Protein AF-A0A7J7JIF9-F1 (afdb_monomer)

Secondary structure (DSSP, 8-state):
-TTS-HHHHHHHHHHHHT-SS-HHHHHHHHHHHHHHHGGGPPPPTTHHHHHHHHHHTT--B-----S-HHHHHHHTTTTHHHHTS-B--

Foldseek 3Di:
DPPDDLQVVLVCVCVVVVPPDDSVRVVVVVVVVLLVCLLVADDDPCPLVVLVVCLVVVNAAADDDPDDPVSVCSNCVVVVVSVPRPHPD

Mean predicted aligned error: 3.98 Å

Structure (mmCIF, N/CA/C/O backbone):
data_AF-A0A7J7JIF9-F1
#
_entry.id   AF-A0A7J7JIF9-F1
#
loop_
_atom_site.group_PDB
_atom_site.id
_atom_site.type_symbol
_atom_site.label_atom_id
_atom_site.label_alt_id
_atom_site.label_comp_id
_atom_site.label_asym_id
_atom_site.label_entity_id
_atom_site.label_seq_id
_atom_site.pdbx_PDB_ins_code
_atom_site.Cartn_x
_atom_site.Cartn_y
_atom_site.Cartn_z
_atom_site.occupancy
_atom_site.B_iso_or_equiv
_atom_site.auth_seq_id
_atom_site.auth_comp_id
_atom_site.auth_asym_id
_atom_site.auth_atom_id
_atom_site.pdbx_PDB_model_num
ATOM 1 N N . MET A 1 1 ? 1.829 -5.981 -10.348 1.00 65.12 1 MET A N 1
ATOM 2 C CA . MET A 1 1 ? 0.894 -7.115 -10.179 1.00 65.12 1 MET A CA 1
ATOM 3 C C . MET A 1 1 ? 0.795 -7.438 -8.690 1.00 65.12 1 MET A C 1
ATOM 5 O O . MET A 1 1 ? 1.754 -7.184 -7.971 1.00 65.12 1 MET A O 1
ATOM 9 N N . MET A 1 2 ? -0.352 -7.895 -8.177 1.00 76.81 2 MET A N 1
ATOM 10 C CA . MET A 1 2 ? -0.457 -8.217 -6.742 1.00 76.81 2 MET A CA 1
ATOM 11 C C . MET A 1 2 ? 0.354 -9.477 -6.407 1.00 76.81 2 MET A C 1
ATOM 13 O O . MET A 1 2 ? 0.434 -10.388 -7.226 1.00 76.81 2 MET A O 1
ATOM 17 N N . GLY A 1 3 ? 0.952 -9.521 -5.212 1.00 84.25 3 GLY A N 1
ATOM 18 C CA . GLY A 1 3 ? 1.642 -10.710 -4.691 1.00 84.25 3 GLY A CA 1
ATOM 19 C C . GLY A 1 3 ? 3.054 -10.974 -5.230 1.00 84.25 3 GLY A C 1
ATOM 20 O O . GLY A 1 3 ? 3.615 -12.020 -4.930 1.00 84.25 3 GLY A O 1
ATOM 21 N N . THR A 1 4 ? 3.647 -10.059 -6.001 1.00 88.25 4 THR A N 1
ATOM 22 C CA . THR A 1 4 ? 5.020 -10.187 -6.530 1.00 88.25 4 THR A CA 1
ATOM 23 C C . THR A 1 4 ? 5.824 -8.913 -6.272 1.00 88.25 4 THR A C 1
ATOM 25 O O . THR A 1 4 ? 5.248 -7.849 -6.028 1.00 88.25 4 THR A O 1
ATOM 28 N N . ALA A 1 5 ? 7.156 -9.009 -6.309 1.00 91.19 5 ALA A N 1
ATOM 29 C CA . ALA A 1 5 ? 8.030 -7.848 -6.169 1.00 91.19 5 ALA A CA 1
ATOM 30 C C . ALA A 1 5 ? 7.840 -6.860 -7.338 1.00 91.19 5 ALA A C 1
ATOM 32 O O . ALA A 1 5 ? 7.503 -7.259 -8.453 1.00 91.19 5 ALA A O 1
ATOM 33 N N . GLU A 1 6 ? 8.071 -5.563 -7.095 1.00 92.19 6 GLU A N 1
ATOM 34 C CA . GLU A 1 6 ? 7.840 -4.492 -8.084 1.00 92.19 6 GLU A CA 1
ATOM 35 C C . GLU A 1 6 ? 8.645 -4.711 -9.374 1.00 92.19 6 GLU A C 1
ATOM 37 O O . GLU A 1 6 ? 8.100 -4.576 -10.467 1.00 92.19 6 GLU A O 1
ATOM 42 N N . VAL A 1 7 ? 9.907 -5.128 -9.247 1.00 95.06 7 VAL A N 1
ATOM 43 C CA . VAL A 1 7 ? 10.795 -5.421 -10.383 1.00 95.06 7 VAL A CA 1
ATOM 44 C C . VAL A 1 7 ? 10.268 -6.592 -11.213 1.00 95.06 7 VAL A C 1
ATOM 46 O O . VAL A 1 7 ? 10.137 -6.462 -12.427 1.00 95.06 7 VAL A O 1
ATOM 49 N N . ASP A 1 8 ? 9.912 -7.709 -10.575 1.00 95.94 8 ASP A N 1
ATOM 50 C CA . ASP A 1 8 ? 9.434 -8.907 -11.279 1.00 95.94 8 ASP A CA 1
ATOM 51 C C . ASP A 1 8 ? 8.093 -8.646 -11.968 1.00 95.94 8 ASP A C 1
ATOM 53 O O . ASP A 1 8 ? 7.909 -8.983 -13.136 1.00 95.94 8 ASP A O 1
ATOM 57 N N . SER A 1 9 ? 7.185 -7.955 -11.272 1.00 94.62 9 SER A N 1
ATOM 58 C CA . SER A 1 9 ? 5.930 -7.449 -11.833 1.00 94.62 9 SER A CA 1
ATOM 59 C C . SER A 1 9 ? 6.145 -6.579 -13.069 1.00 94.62 9 SER A C 1
ATOM 61 O O . SER A 1 9 ? 5.372 -6.661 -14.020 1.00 94.62 9 SER A O 1
ATOM 63 N N . THR A 1 10 ? 7.150 -5.705 -13.026 1.00 96.56 10 THR A N 1
ATOM 64 C CA . THR A 1 10 ? 7.421 -4.746 -14.099 1.00 96.56 10 THR A CA 1
ATOM 65 C C . THR A 1 10 ? 8.002 -5.444 -15.321 1.00 96.56 10 THR A C 1
ATOM 67 O O . THR A 1 10 ? 7.558 -5.164 -16.429 1.00 96.56 10 THR A O 1
ATOM 70 N N . LYS A 1 11 ? 8.916 -6.404 -15.128 1.00 96.75 11 LYS A N 1
ATOM 71 C CA . LYS A 1 11 ? 9.424 -7.259 -16.213 1.00 96.75 11 LYS A CA 1
ATOM 72 C C . LYS A 1 11 ? 8.287 -8.003 -16.907 1.00 96.75 11 LYS A C 1
ATOM 74 O O . LYS A 1 11 ? 8.128 -7.874 -18.112 1.00 96.75 11 LYS A O 1
ATOM 79 N N . LEU A 1 12 ? 7.428 -8.669 -16.129 1.00 96.06 12 LEU A N 1
ATOM 80 C CA . LEU A 1 12 ? 6.252 -9.374 -16.653 1.00 96.06 12 LEU A CA 1
ATOM 81 C C . LEU A 1 12 ? 5.333 -8.452 -17.464 1.00 96.06 12 LEU A C 1
ATOM 83 O O . LEU A 1 12 ? 4.809 -8.859 -18.494 1.00 96.06 12 LEU A O 1
ATOM 87 N N . LEU A 1 13 ? 5.135 -7.214 -17.006 1.00 95.94 13 LEU A N 1
ATOM 88 C CA . LEU A 1 13 ? 4.328 -6.216 -17.703 1.00 95.94 13 LEU A CA 1
ATOM 89 C C . LEU A 1 13 ? 4.976 -5.769 -19.022 1.00 95.94 13 LEU A C 1
ATOM 91 O O . LEU A 1 13 ? 4.280 -5.691 -20.033 1.00 95.94 13 LEU A O 1
ATOM 95 N N . ILE A 1 14 ? 6.283 -5.494 -19.023 1.00 97.62 14 ILE A N 1
ATOM 96 C CA . ILE A 1 14 ? 7.031 -5.117 -20.231 1.00 97.62 14 ILE A CA 1
ATOM 97 C C . ILE A 1 14 ? 6.975 -6.249 -21.256 1.00 97.62 14 ILE A C 1
ATOM 99 O O . ILE A 1 14 ? 6.604 -5.999 -22.402 1.00 97.62 14 ILE A O 1
ATOM 103 N N . ASP A 1 15 ? 7.258 -7.479 -20.826 1.00 97.06 15 ASP A N 1
ATOM 104 C CA . ASP A 1 15 ? 7.272 -8.666 -21.683 1.00 97.06 15 ASP A CA 1
ATOM 105 C C . ASP A 1 15 ? 5.874 -8.980 -22.233 1.00 97.06 15 ASP A C 1
ATOM 107 O O . ASP A 1 15 ? 5.713 -9.265 -23.416 1.00 97.06 15 ASP A O 1
ATOM 111 N N . HIS A 1 16 ? 4.832 -8.896 -21.398 1.00 96.88 16 HIS A N 1
ATOM 112 C CA . HIS A 1 16 ? 3.463 -9.218 -21.810 1.00 96.88 16 HIS A CA 1
ATOM 113 C C . HIS A 1 16 ? 2.914 -8.246 -22.861 1.00 96.88 16 HIS A C 1
ATOM 115 O O . HIS A 1 16 ? 2.184 -8.660 -23.762 1.00 96.88 16 HIS A O 1
ATOM 121 N N . PHE A 1 17 ? 3.248 -6.959 -22.749 1.00 97.31 17 PHE A N 1
ATOM 122 C CA . PHE A 1 17 ? 2.769 -5.920 -23.664 1.00 97.31 17 PHE A CA 1
ATOM 123 C C . PHE A 1 17 ? 3.805 -5.508 -24.721 1.00 97.31 17 PHE A C 1
ATOM 125 O O . PHE A 1 17 ? 3.531 -4.590 -25.494 1.00 97.31 17 PHE A O 1
ATOM 132 N N . ASN A 1 18 ? 4.967 -6.172 -24.780 1.00 96.94 18 ASN A N 1
ATOM 133 C CA . ASN A 1 18 ? 6.099 -5.824 -25.648 1.00 96.94 18 ASN A CA 1
ATOM 134 C C . ASN A 1 18 ? 6.451 -4.325 -25.595 1.00 96.94 18 ASN A C 1
ATOM 136 O O . ASN A 1 18 ? 6.580 -3.660 -26.628 1.00 96.94 18 ASN A O 1
ATOM 140 N N . LEU A 1 19 ? 6.556 -3.771 -24.385 1.00 97.31 19 LEU A N 1
ATOM 141 C CA . LEU A 1 19 ? 6.808 -2.341 -24.212 1.00 97.31 19 LEU A CA 1
ATOM 142 C C . LEU A 1 19 ? 8.268 -1.993 -24.543 1.00 97.31 19 LEU A C 1
ATOM 144 O O . LEU A 1 19 ? 9.178 -2.663 -24.059 1.00 97.31 19 LEU A O 1
ATOM 148 N N . PRO A 1 20 ? 8.527 -0.905 -25.289 1.00 97.31 20 PRO A N 1
ATOM 149 C CA . PRO A 1 20 ? 9.880 -0.446 -25.590 1.00 97.31 20 PRO A CA 1
ATOM 150 C C . PRO A 1 20 ? 10.436 0.430 -24.452 1.00 97.31 20 PRO A C 1
ATOM 152 O O . PRO A 1 20 ? 10.879 1.549 -24.696 1.00 97.31 20 PRO A O 1
ATOM 155 N N . LEU A 1 21 ? 10.347 -0.041 -23.207 1.00 97.50 21 LEU A N 1
ATOM 156 C CA . LEU A 1 21 ? 10.786 0.684 -22.009 1.00 97.50 21 LEU A CA 1
ATOM 157 C C . LEU A 1 21 ? 11.623 -0.226 -21.113 1.00 97.50 21 LEU A C 1
ATOM 159 O O . LEU A 1 21 ? 11.369 -1.431 -21.034 1.00 97.50 21 LEU A O 1
ATOM 163 N N . SER A 1 22 ? 12.585 0.353 -20.399 1.00 97.69 22 SER A N 1
ATOM 164 C CA . SER A 1 22 ? 13.300 -0.352 -19.340 1.00 97.69 22 SER A CA 1
ATOM 165 C C . SER A 1 22 ? 12.431 -0.521 -18.089 1.00 97.69 22 SER A C 1
ATOM 167 O O . SER A 1 22 ? 11.427 0.169 -17.879 1.00 97.69 22 SER A O 1
ATOM 169 N N . VAL A 1 23 ? 12.843 -1.435 -17.210 1.00 97.38 23 VAL A N 1
ATOM 170 C CA . VAL A 1 23 ? 12.189 -1.640 -15.910 1.00 97.38 23 VAL A CA 1
ATOM 171 C C . VAL A 1 23 ? 12.216 -0.351 -15.086 1.00 97.38 23 VAL A C 1
ATOM 173 O O . VAL A 1 23 ? 11.212 0.018 -14.476 1.00 97.38 23 VAL A O 1
ATOM 176 N N . GLU A 1 24 ? 13.338 0.364 -15.098 1.00 97.56 24 GLU A N 1
ATOM 177 C CA . GLU A 1 24 ? 13.540 1.603 -14.349 1.00 97.56 24 GLU A CA 1
ATOM 178 C C . GLU A 1 24 ? 12.626 2.728 -14.853 1.00 97.56 24 GLU A C 1
ATOM 180 O O . GLU A 1 24 ? 12.045 3.459 -14.045 1.00 97.56 24 GLU A O 1
ATOM 185 N N . GLU A 1 25 ? 12.454 2.845 -16.173 1.00 97.94 25 GLU A N 1
ATOM 186 C CA . GLU A 1 25 ? 11.555 3.826 -16.788 1.00 97.94 25 GLU A CA 1
ATOM 187 C C . GLU A 1 25 ? 10.103 3.571 -16.384 1.00 97.94 25 GLU A C 1
ATOM 189 O O . GLU A 1 25 ? 9.413 4.491 -15.933 1.00 97.94 25 GLU A O 1
ATOM 194 N N . VAL A 1 26 ? 9.646 2.317 -16.466 1.00 97.50 26 VAL A N 1
ATOM 195 C CA . VAL A 1 26 ? 8.277 1.956 -16.074 1.00 97.50 26 VAL A CA 1
ATOM 196 C C . VAL A 1 26 ? 8.051 2.192 -14.584 1.00 97.50 26 VAL A C 1
ATOM 198 O O . VAL A 1 26 ? 7.022 2.760 -14.208 1.00 97.50 26 VAL A O 1
ATOM 201 N N . ILE A 1 27 ? 9.001 1.818 -13.725 1.00 96.00 27 ILE A N 1
ATOM 202 C CA . ILE A 1 27 ? 8.908 2.072 -12.281 1.00 96.00 27 ILE A CA 1
ATOM 203 C C . ILE A 1 27 ? 8.817 3.577 -12.010 1.00 96.00 27 ILE A C 1
ATOM 205 O O . ILE A 1 27 ? 7.931 4.003 -11.266 1.00 96.00 27 ILE A O 1
ATOM 209 N N . SER A 1 28 ? 9.662 4.389 -12.650 1.00 96.94 28 SER A N 1
ATOM 210 C CA . SER A 1 28 ? 9.646 5.850 -12.503 1.00 96.94 28 SER A CA 1
ATOM 211 C C . SER A 1 28 ? 8.296 6.454 -12.905 1.00 96.94 28 SER A C 1
ATOM 213 O O . SER A 1 28 ? 7.689 7.195 -12.124 1.00 96.94 28 SER A O 1
ATOM 215 N N . LEU A 1 29 ? 7.769 6.082 -14.076 1.00 96.44 29 LEU A N 1
ATOM 216 C CA . LEU A 1 29 ? 6.454 6.530 -14.549 1.00 96.44 29 LEU A CA 1
ATOM 217 C C . LEU A 1 29 ? 5.332 6.094 -13.600 1.00 96.44 29 LEU A C 1
ATOM 219 O O . LEU A 1 29 ? 4.435 6.874 -13.268 1.00 96.44 29 LEU A O 1
ATOM 223 N N . THR A 1 30 ? 5.405 4.860 -13.108 1.00 95.19 30 THR A N 1
ATOM 224 C CA . THR A 1 30 ? 4.418 4.315 -12.173 1.00 95.19 30 THR A CA 1
ATOM 225 C C . THR A 1 30 ? 4.454 5.064 -10.838 1.00 95.19 30 THR A C 1
ATOM 227 O O . THR A 1 30 ? 3.406 5.392 -10.281 1.00 95.19 30 THR A O 1
ATOM 230 N N . HIS A 1 31 ? 5.643 5.403 -10.336 1.00 95.44 31 HIS A N 1
ATOM 231 C CA . HIS A 1 31 ? 5.812 6.167 -9.097 1.00 95.44 31 HIS A CA 1
ATOM 232 C C . HIS A 1 31 ? 5.275 7.595 -9.216 1.00 95.44 31 HIS A C 1
ATOM 234 O O . HIS A 1 31 ? 4.644 8.079 -8.274 1.00 95.44 31 HIS A O 1
ATOM 240 N N . GLN A 1 32 ? 5.445 8.247 -10.369 1.00 96.94 32 GLN A N 1
ATOM 241 C CA . GLN A 1 32 ? 4.791 9.533 -10.651 1.00 96.94 32 GLN A CA 1
ATOM 242 C C . GLN A 1 32 ? 3.262 9.392 -10.612 1.00 96.94 32 GLN A C 1
ATOM 244 O O . GLN A 1 32 ? 2.571 10.218 -10.010 1.00 96.94 32 GLN A O 1
ATOM 249 N N . GLY A 1 33 ? 2.738 8.299 -11.173 1.00 96.94 33 GLY A N 1
ATOM 250 C CA . GLY A 1 33 ? 1.328 7.932 -11.060 1.00 96.94 33 GLY A CA 1
ATOM 251 C C . GLY A 1 33 ? 0.870 7.764 -9.608 1.00 96.94 33 GLY A C 1
ATOM 252 O O . GLY A 1 33 ? -0.174 8.295 -9.238 1.00 96.94 33 GLY A O 1
ATOM 253 N N . TYR A 1 34 ? 1.651 7.094 -8.757 1.00 96.44 34 TYR A N 1
ATOM 254 C CA . TYR A 1 34 ? 1.316 6.933 -7.337 1.00 96.44 34 TYR A CA 1
ATOM 255 C C . TYR A 1 34 ? 1.183 8.274 -6.616 1.00 96.44 34 TYR A C 1
ATOM 257 O O . TYR A 1 34 ? 0.205 8.477 -5.903 1.00 96.44 34 TYR A O 1
ATOM 265 N N . VAL A 1 35 ? 2.119 9.204 -6.826 1.00 97.12 35 VAL A N 1
ATOM 266 C CA . VAL A 1 35 ? 2.055 10.54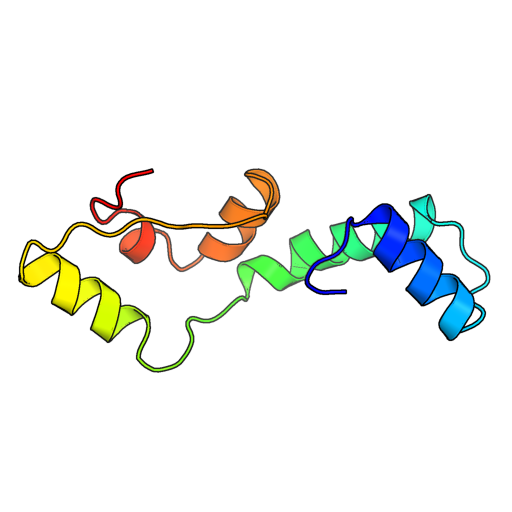4 -6.214 1.00 97.12 35 VAL A CA 1
ATOM 267 C C . VAL A 1 35 ? 0.788 11.287 -6.635 1.00 97.12 35 VAL A C 1
ATOM 269 O O . VAL A 1 35 ? 0.180 11.967 -5.814 1.00 97.12 35 VAL A O 1
ATOM 272 N N . LYS A 1 36 ? 0.367 11.124 -7.893 1.00 97.19 36 LYS A N 1
ATOM 273 C CA . LYS A 1 36 ? -0.834 11.768 -8.424 1.00 97.19 36 LYS A CA 1
ATOM 274 C C . LYS A 1 36 ? -2.129 11.131 -7.914 1.00 97.19 36 LYS A C 1
ATOM 276 O O . LYS A 1 36 ? -3.030 11.849 -7.506 1.00 97.19 36 LYS A O 1
ATOM 281 N N . TYR A 1 37 ? -2.229 9.803 -7.947 1.00 97.06 37 TYR A N 1
ATOM 282 C CA . TYR A 1 37 ? -3.512 9.107 -7.792 1.00 97.06 37 TYR A CA 1
ATOM 283 C C . TYR A 1 37 ? -3.731 8.472 -6.415 1.00 97.06 37 TYR A C 1
ATOM 285 O O . TYR A 1 37 ? -4.877 8.275 -6.023 1.00 97.06 37 TYR A O 1
ATOM 293 N N . PHE A 1 38 ? -2.684 8.141 -5.649 1.00 97.31 38 PHE A N 1
ATOM 294 C CA . PHE A 1 38 ? -2.881 7.562 -4.310 1.00 97.31 38 PHE A CA 1
ATOM 295 C C . PHE A 1 38 ? -3.581 8.498 -3.323 1.00 97.31 38 PHE A C 1
ATOM 297 O O . PHE A 1 38 ? -4.411 7.986 -2.573 1.00 97.31 38 PHE A O 1
ATOM 304 N N . PRO A 1 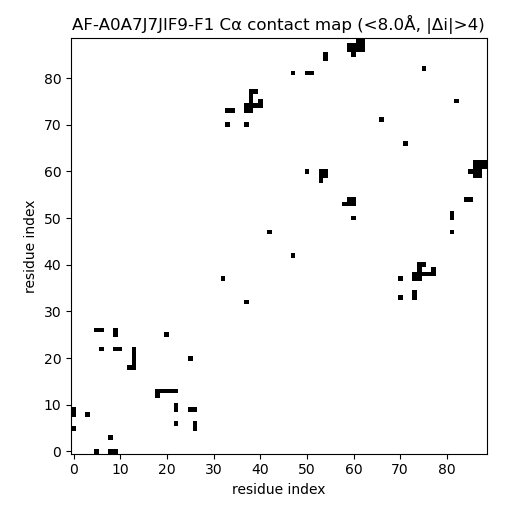39 ? -3.341 9.825 -3.327 1.00 97.56 39 PRO A N 1
ATOM 305 C CA . PRO A 1 39 ? -4.123 10.732 -2.496 1.00 97.56 39 PRO A CA 1
ATOM 306 C C . PRO A 1 39 ? -5.627 10.633 -2.768 1.00 97.56 39 PRO A C 1
ATOM 308 O O . PRO A 1 39 ? -6.422 10.759 -1.847 1.00 97.56 39 PRO A O 1
ATOM 311 N N . GLU A 1 40 ? -6.045 10.337 -3.999 1.00 96.75 40 GLU A N 1
ATOM 312 C CA . GLU A 1 40 ? -7.461 10.227 -4.381 1.00 96.75 40 GLU A CA 1
ATOM 313 C C . GLU A 1 40 ? -8.116 8.894 -3.969 1.00 96.75 40 GLU A C 1
ATOM 315 O O . GLU A 1 40 ? -9.300 8.671 -4.246 1.00 96.75 40 GLU A O 1
ATOM 320 N N . ALA A 1 41 ? -7.378 7.995 -3.306 1.00 96.12 41 ALA A N 1
ATOM 321 C CA . ALA A 1 41 ? -7.903 6.715 -2.85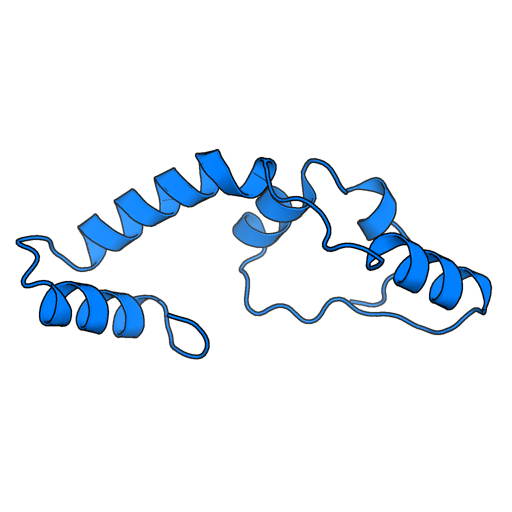0 1.00 96.12 41 ALA A CA 1
ATOM 322 C C . ALA A 1 41 ? -9.123 6.912 -1.938 1.00 96.12 41 ALA A C 1
ATOM 324 O O . ALA A 1 41 ? -9.100 7.696 -0.990 1.00 96.12 41 ALA A O 1
ATOM 325 N N . LYS A 1 42 ? -10.197 6.167 -2.206 1.00 96.69 42 LYS A N 1
ATOM 326 C CA . LYS A 1 42 ? -11.419 6.168 -1.394 1.00 96.69 42 LYS A CA 1
ATOM 327 C C . LYS A 1 42 ? -11.477 4.911 -0.538 1.00 96.69 42 LYS A C 1
ATOM 329 O O . LYS A 1 42 ? -11.038 3.844 -0.967 1.00 96.69 42 LYS A O 1
ATOM 334 N N .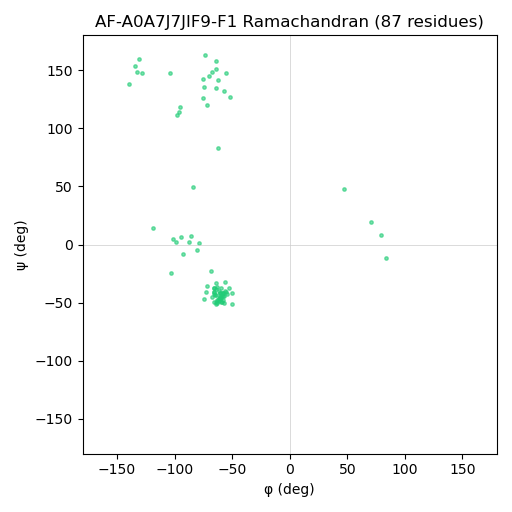 LEU A 1 43 ? -12.063 5.031 0.650 1.00 96.06 43 LEU A N 1
ATOM 335 C CA . LEU A 1 43 ? -12.402 3.867 1.461 1.00 96.06 43 LEU A CA 1
ATOM 336 C C . LEU A 1 43 ? -13.421 3.001 0.716 1.00 96.06 43 LEU A C 1
ATOM 338 O O . LEU A 1 43 ? -14.340 3.511 0.071 1.00 96.06 43 LEU A O 1
ATOM 342 N N . LEU A 1 44 ? -13.265 1.683 0.828 1.00 96.50 44 LEU A N 1
ATOM 343 C CA . LEU A 1 44 ? -14.272 0.754 0.332 1.00 96.50 44 LEU A CA 1
ATOM 344 C C . LEU A 1 44 ? -15.554 0.866 1.175 1.00 96.50 44 LEU A C 1
ATOM 346 O O . LEU A 1 44 ? -15.470 1.129 2.382 1.00 96.50 44 LEU A O 1
ATOM 350 N N . PRO A 1 45 ? -16.741 0.642 0.579 1.00 98.12 45 PRO A N 1
ATOM 351 C CA . PRO A 1 45 ? -18.001 0.692 1.310 1.00 98.12 45 PRO A CA 1
ATOM 352 C C . PRO A 1 45 ? -17.970 -0.186 2.567 1.00 98.12 45 PRO A C 1
ATOM 354 O O . PRO A 1 45 ? -17.633 -1.365 2.511 1.00 98.12 45 PRO A O 1
ATOM 357 N N . GLY A 1 46 ? -18.316 0.403 3.713 1.00 97.31 46 GLY A N 1
ATOM 358 C CA . GLY A 1 46 ? -18.371 -0.293 5.001 1.00 97.31 46 GLY A CA 1
ATOM 359 C C . GLY A 1 46 ? -17.044 -0.414 5.759 1.00 97.31 46 GLY A C 1
ATOM 360 O O . GLY A 1 46 ? -17.090 -0.725 6.948 1.00 97.31 46 GLY A O 1
ATOM 361 N N . ALA A 1 47 ? -15.892 -0.109 5.145 1.00 96.06 47 ALA A N 1
ATOM 362 C CA . ALA A 1 47 ? -14.587 -0.216 5.809 1.00 96.06 47 ALA A CA 1
ATOM 363 C C . ALA A 1 47 ? -14.500 0.672 7.061 1.00 96.06 47 ALA A C 1
ATOM 365 O O . ALA A 1 47 ? -14.179 0.195 8.146 1.00 96.06 47 ALA A O 1
ATOM 366 N N . GLU A 1 48 ? -14.877 1.945 6.937 1.00 96.00 48 GLU A N 1
ATOM 367 C CA . GLU A 1 48 ? -14.889 2.882 8.064 1.00 96.00 48 GLU A CA 1
ATOM 368 C C . GLU A 1 48 ? -15.838 2.434 9.181 1.00 96.00 48 GLU A C 1
ATOM 370 O O . GLU A 1 48 ? -15.466 2.415 10.354 1.00 96.00 48 GLU A O 1
ATOM 375 N N . LYS A 1 49 ? -17.059 2.023 8.812 1.00 97.44 49 LYS A N 1
ATOM 376 C CA . LYS A 1 49 ? -18.069 1.543 9.763 1.00 97.44 49 LYS A CA 1
ATOM 377 C C . LYS A 1 49 ? -17.532 0.369 10.581 1.00 97.44 49 LYS A C 1
ATOM 379 O O . LYS A 1 49 ? -17.731 0.340 11.793 1.00 97.44 49 LYS A O 1
ATOM 384 N N . LEU A 1 50 ? -16.859 -0.579 9.927 1.00 96.94 50 LEU A N 1
ATOM 385 C CA . LEU A 1 50 ? -16.264 -1.736 10.586 1.00 96.94 50 LEU A CA 1
ATOM 386 C C . LEU A 1 50 ? -15.153 -1.320 11.554 1.00 96.94 50 LEU A C 1
ATOM 388 O O . LEU A 1 50 ? -15.203 -1.706 12.719 1.00 96.94 50 LEU A O 1
ATOM 392 N N . VAL A 1 51 ? -14.193 -0.509 11.100 1.00 95.75 51 VAL A N 1
ATOM 393 C CA . VAL A 1 51 ? -13.065 -0.057 11.934 1.00 95.75 51 VAL A CA 1
ATOM 394 C C . VAL A 1 51 ? -13.567 0.681 13.175 1.00 95.75 51 VAL A C 1
ATOM 396 O O . VAL A 1 51 ? -13.170 0.352 14.291 1.00 95.75 51 VAL A O 1
ATOM 399 N N . ARG A 1 52 ? -14.505 1.620 13.009 1.00 95.50 52 ARG A N 1
ATOM 400 C CA . ARG A 1 52 ? -15.088 2.361 14.139 1.00 95.50 52 ARG A CA 1
ATOM 401 C C . ARG A 1 52 ? -15.873 1.464 15.093 1.00 95.50 52 ARG A C 1
ATOM 403 O O . ARG A 1 52 ? -15.819 1.683 16.299 1.00 95.50 52 ARG A O 1
ATOM 410 N N . HIS A 1 53 ? -16.600 0.473 14.574 1.00 96.94 53 HIS A N 1
ATOM 411 C CA . HIS A 1 53 ? -17.333 -0.480 15.405 1.00 96.94 53 HIS A CA 1
ATOM 412 C C . HIS A 1 53 ? -16.384 -1.347 16.236 1.00 96.94 53 HIS A C 1
ATOM 414 O O . HIS A 1 53 ? -16.547 -1.433 17.446 1.00 96.94 53 HIS A O 1
ATOM 420 N N . LEU A 1 54 ? -15.367 -1.942 15.613 1.00 95.62 54 LEU A N 1
ATOM 421 C CA . LEU A 1 54 ? -14.372 -2.751 16.319 1.00 95.62 54 LEU A CA 1
ATOM 422 C C . LEU A 1 54 ? -13.648 -1.926 17.392 1.00 95.62 54 LEU A C 1
ATOM 424 O O . LEU A 1 54 ? -13.538 -2.368 18.535 1.00 95.62 54 LEU A O 1
ATOM 428 N N . HIS A 1 55 ? -13.261 -0.694 17.055 1.00 94.00 55 HIS A N 1
ATOM 429 C CA . HIS A 1 55 ? -12.650 0.235 17.998 1.00 94.00 55 HIS A CA 1
ATOM 430 C C . HIS A 1 55 ? -13.583 0.565 19.179 1.00 94.00 55 HIS A C 1
ATOM 432 O O . HIS A 1 55 ? -13.151 0.532 20.328 1.00 94.00 55 HIS A O 1
ATOM 438 N N . SER A 1 56 ? -14.876 0.827 18.937 1.00 95.00 56 SER A N 1
ATOM 439 C CA . SE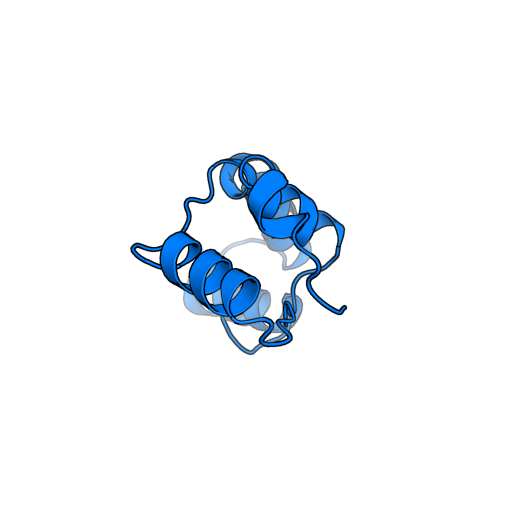R A 1 56 ? -15.834 1.120 20.017 1.00 95.00 56 SER A CA 1
ATOM 440 C C . SER A 1 56 ? -16.139 -0.080 20.916 1.00 95.00 56 SER A C 1
ATOM 442 O O . SER A 1 56 ? -16.554 0.109 22.056 1.00 95.00 56 SER A O 1
ATOM 444 N N . GLN A 1 57 ? -15.926 -1.303 20.423 1.00 97.00 57 GLN A N 1
ATOM 445 C CA . GLN A 1 57 ? -16.012 -2.537 21.209 1.00 97.00 57 GLN A CA 1
ATOM 446 C C . GLN A 1 57 ? -14.688 -2.900 21.908 1.00 97.00 57 GLN A C 1
ATOM 448 O O . GLN A 1 57 ? -14.614 -3.939 22.561 1.00 97.00 57 GLN A O 1
ATOM 453 N N . GLY A 1 58 ? -13.641 -2.077 21.776 1.00 93.31 58 GLY A N 1
ATOM 454 C CA . GLY A 1 58 ? -12.333 -2.335 22.381 1.00 93.31 58 GLY A CA 1
ATOM 455 C C . GLY A 1 58 ? -11.565 -3.494 21.740 1.00 93.31 58 GLY A C 1
ATOM 456 O O . GLY A 1 58 ? -10.655 -4.038 22.363 1.00 93.31 58 GLY A O 1
ATOM 457 N N . VAL A 1 59 ? -11.920 -3.894 20.514 1.00 94.44 59 VAL A N 1
ATOM 458 C CA . VAL A 1 59 ? -11.188 -4.927 19.772 1.00 94.44 59 VAL A CA 1
ATOM 459 C C . VAL A 1 59 ? -9.886 -4.318 19.237 1.00 94.44 59 VAL A C 1
ATOM 461 O O . VAL A 1 59 ? -9.956 -3.302 18.546 1.00 94.44 59 VAL A O 1
ATOM 464 N N . PRO A 1 60 ? -8.706 -4.913 19.503 1.00 92.44 60 PRO A N 1
ATOM 465 C CA . PRO A 1 60 ? -7.450 -4.454 18.915 1.00 92.44 60 PRO A CA 1
ATOM 466 C C . PRO A 1 60 ? -7.450 -4.614 17.390 1.00 92.44 60 PRO A C 1
ATOM 468 O O . PRO A 1 60 ? -7.836 -5.659 16.866 1.00 92.44 60 PRO A O 1
ATOM 471 N N . ILE A 1 61 ? -6.992 -3.588 16.674 1.00 93.00 61 ILE A N 1
ATOM 472 C CA . ILE A 1 61 ? -6.926 -3.555 15.205 1.00 93.00 61 ILE A CA 1
ATOM 473 C C . ILE A 1 61 ? -5.504 -3.163 14.802 1.00 93.00 61 ILE A C 1
ATO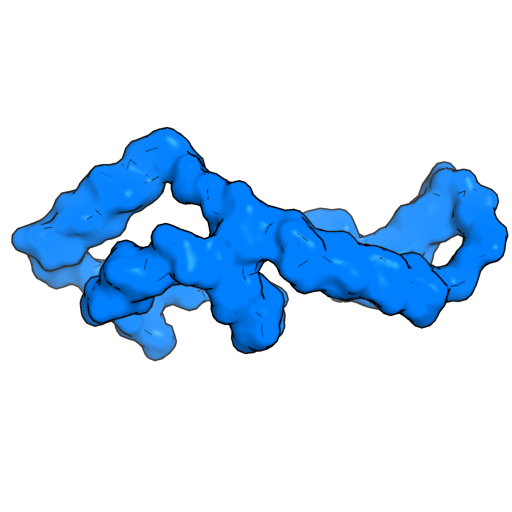M 475 O O . ILE A 1 61 ? -4.873 -2.383 15.507 1.00 93.00 61 ILE A O 1
ATOM 479 N N . ALA A 1 62 ? -5.021 -3.677 13.671 1.00 91.88 62 ALA A N 1
ATOM 480 C CA . ALA A 1 62 ? -3.721 -3.360 13.076 1.00 91.88 62 ALA A CA 1
ATOM 481 C C . ALA A 1 62 ? -3.862 -3.114 11.561 1.00 91.88 62 ALA A C 1
ATOM 483 O O . ALA A 1 62 ? -4.762 -3.680 10.929 1.00 91.88 62 ALA A O 1
ATOM 484 N N . VAL A 1 63 ? -2.968 -2.320 10.955 1.00 91.44 63 VAL A N 1
ATOM 485 C CA . VAL A 1 63 ? -2.834 -2.251 9.486 1.00 91.44 63 VAL A CA 1
ATOM 486 C C . VAL A 1 63 ? -1.716 -3.186 9.036 1.00 91.44 63 VAL A C 1
ATOM 488 O O . VAL A 1 63 ? -0.545 -2.917 9.274 1.00 91.44 63 VAL A O 1
ATOM 491 N N . ALA A 1 64 ? -2.059 -4.237 8.293 1.00 91.25 64 ALA A N 1
ATOM 492 C CA . ALA A 1 64 ? -1.079 -5.075 7.607 1.00 91.25 64 ALA A CA 1
ATOM 493 C C . ALA A 1 64 ? -0.958 -4.639 6.137 1.00 91.25 64 ALA A C 1
ATOM 495 O O . ALA A 1 64 ? -1.891 -4.813 5.350 1.00 91.25 64 ALA A O 1
ATOM 496 N N . THR A 1 65 ? 0.180 -4.059 5.746 1.00 88.69 65 THR A N 1
ATOM 497 C CA . THR A 1 65 ? 0.413 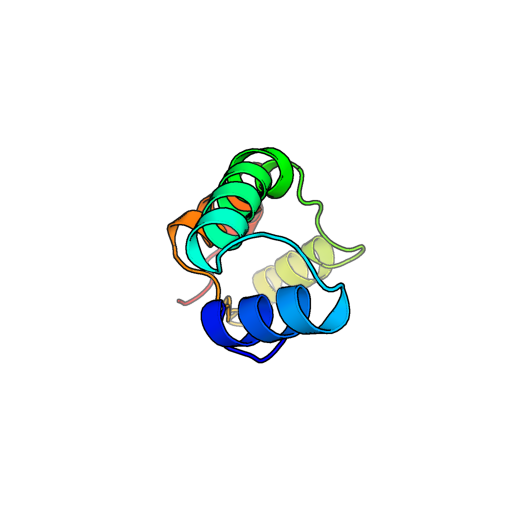-3.592 4.370 1.00 88.69 65 THR A CA 1
ATOM 498 C C . THR A 1 65 ? 1.828 -3.901 3.896 1.00 88.69 65 THR A C 1
ATOM 500 O O . THR A 1 65 ? 2.794 -3.694 4.617 1.00 88.69 65 THR A O 1
ATOM 503 N N . GLY A 1 66 ? 1.958 -4.351 2.644 1.00 87.88 66 GLY A N 1
ATOM 504 C CA . GLY A 1 66 ? 3.248 -4.451 1.945 1.00 87.88 66 GLY A CA 1
ATOM 505 C C . GLY A 1 66 ? 3.670 -3.148 1.253 1.00 87.88 66 GLY A C 1
ATOM 506 O O . GLY A 1 66 ? 4.603 -3.140 0.455 1.00 87.88 66 GLY A O 1
ATOM 507 N N . SER A 1 67 ? 2.939 -2.050 1.475 1.00 89.56 67 SER A N 1
ATOM 508 C CA . SER A 1 67 ? 3.304 -0.738 0.930 1.00 89.56 67 SER A CA 1
ATOM 509 C C . SER A 1 67 ? 4.475 -0.158 1.722 1.00 89.56 67 SER A C 1
ATOM 511 O O . SER A 1 67 ? 4.503 -0.278 2.940 1.00 89.56 67 SER A O 1
ATOM 513 N N . SER A 1 68 ? 5.403 0.526 1.049 1.00 92.12 68 SER A N 1
ATOM 514 C CA . SER A 1 68 ? 6.379 1.360 1.756 1.00 92.12 68 SER A CA 1
ATOM 515 C C . SER A 1 68 ? 5.681 2.507 2.488 1.00 92.12 68 SER A C 1
ATOM 517 O O . SER A 1 68 ? 4.598 2.928 2.077 1.00 92.12 68 SER A O 1
ATOM 519 N N . GLU A 1 69 ? 6.330 3.056 3.513 1.00 93.50 69 GLU A N 1
ATOM 520 C CA . GLU A 1 69 ? 5.830 4.183 4.314 1.00 93.50 69 GLU A CA 1
ATOM 521 C C . GLU A 1 69 ? 5.363 5.356 3.437 1.00 93.50 69 GLU A C 1
ATOM 523 O O . GLU A 1 69 ? 4.200 5.740 3.472 1.00 93.50 69 GLU A O 1
ATOM 528 N N . LYS A 1 70 ? 6.200 5.804 2.492 1.00 94.62 70 LYS A N 1
ATOM 529 C CA . LYS A 1 70 ? 5.829 6.861 1.534 1.00 94.62 70 LYS A CA 1
ATOM 530 C C . LYS A 1 70 ? 4.556 6.538 0.738 1.00 94.62 70 LYS A C 1
ATOM 532 O O . LYS A 1 70 ? 3.742 7.421 0.476 1.00 94.62 70 LYS A O 1
ATOM 537 N N . LYS A 1 71 ? 4.383 5.282 0.302 1.00 95.00 71 LYS A N 1
ATOM 538 C CA . LYS A 1 71 ? 3.179 4.855 -0.435 1.00 95.00 71 LYS A CA 1
ATOM 539 C C . LYS A 1 71 ? 1.969 4.778 0.502 1.00 95.00 71 LYS A C 1
ATOM 541 O O . LYS A 1 71 ? 0.861 5.072 0.062 1.00 95.00 71 LYS A O 1
ATOM 546 N N . TYR A 1 72 ? 2.169 4.374 1.753 1.00 95.00 72 TYR A N 1
ATOM 547 C CA . TYR A 1 72 ? 1.141 4.355 2.789 1.00 95.00 72 TYR A CA 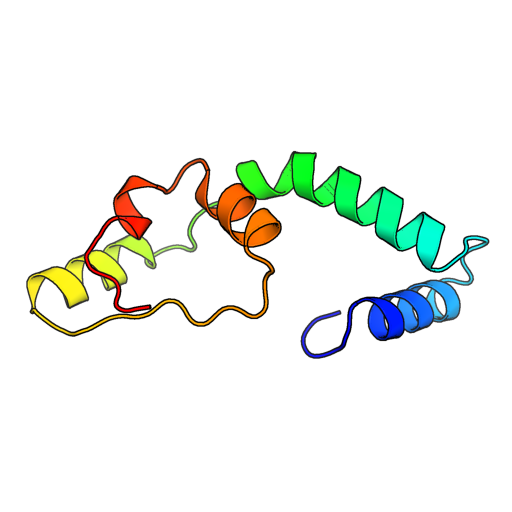1
ATOM 548 C C . TYR A 1 72 ? 0.634 5.771 3.092 1.00 95.00 72 TYR A C 1
ATOM 550 O O . TYR A 1 72 ? -0.567 6.006 2.964 1.00 95.00 72 TYR A O 1
ATOM 558 N N . ASP A 1 73 ? 1.527 6.727 3.346 1.00 95.31 73 ASP A N 1
ATOM 559 C CA . ASP A 1 73 ? 1.168 8.116 3.659 1.00 95.31 73 ASP A CA 1
ATOM 560 C C . ASP A 1 73 ? 0.343 8.770 2.549 1.00 95.31 73 ASP A C 1
ATOM 562 O O . ASP A 1 73 ? -0.668 9.432 2.803 1.00 95.31 73 ASP A O 1
ATOM 566 N N . LEU A 1 74 ? 0.727 8.527 1.291 1.00 97.31 74 LEU A N 1
ATOM 567 C CA . LEU A 1 74 ? -0.038 8.995 0.137 1.00 97.31 74 LEU A CA 1
ATOM 568 C C . LEU A 1 74 ? -1.459 8.415 0.137 1.00 97.31 74 LEU A C 1
ATOM 570 O O . LEU A 1 74 ? -2.416 9.166 -0.026 1.00 97.31 74 LEU A O 1
ATOM 574 N N . LYS A 1 75 ? -1.619 7.108 0.380 1.00 96.31 75 LYS A N 1
ATOM 575 C CA . LYS A 1 75 ? -2.935 6.440 0.391 1.00 96.31 75 LYS A CA 1
ATOM 576 C C . LYS A 1 75 ? -3.858 6.943 1.500 1.00 96.31 75 LYS A C 1
ATOM 578 O O . LYS A 1 75 ? -5.071 6.966 1.310 1.00 96.31 75 LYS A O 1
ATOM 583 N N . ILE A 1 76 ? -3.307 7.333 2.650 1.00 95.62 76 ILE A N 1
ATOM 584 C CA . ILE A 1 76 ? -4.100 7.786 3.804 1.00 95.62 76 ILE A CA 1
ATOM 585 C C . ILE A 1 76 ? -4.279 9.306 3.860 1.00 95.62 76 ILE A C 1
ATOM 587 O O . ILE A 1 76 ? -4.833 9.813 4.834 1.00 95.62 76 ILE A O 1
ATOM 591 N N . THR A 1 77 ? -3.839 10.046 2.835 1.00 96.38 77 THR A N 1
ATOM 592 C CA . THR A 1 77 ? -3.808 11.521 2.837 1.00 96.38 77 THR A CA 1
ATOM 593 C C . THR A 1 77 ? -5.142 12.147 3.262 1.00 96.38 77 THR A C 1
ATOM 595 O O . THR A 1 77 ? -5.141 13.069 4.077 1.00 96.38 77 THR A O 1
ATOM 598 N N . HIS A 1 78 ? -6.270 11.609 2.787 1.00 95.94 78 HIS A N 1
ATOM 599 C CA . HIS A 1 78 ? -7.619 12.080 3.135 1.00 95.94 78 HIS A CA 1
ATOM 600 C C . HIS A 1 78 ? -8.321 11.259 4.230 1.00 95.94 78 HIS A C 1
ATOM 602 O O . HIS A 1 78 ? -9.457 11.562 4.577 1.00 95.94 78 HIS A O 1
ATOM 608 N N . HIS A 1 79 ? -7.657 10.247 4.797 1.00 95.00 79 HIS A N 1
ATOM 609 C CA . HIS A 1 79 ? -8.231 9.319 5.786 1.00 95.00 79 HIS A CA 1
ATOM 610 C C . HIS A 1 79 ? -7.503 9.363 7.131 1.00 95.00 79 HIS A C 1
ATOM 612 O O . HIS A 1 79 ? -7.680 8.473 7.956 1.00 95.00 79 HIS A O 1
ATOM 618 N N . LYS A 1 80 ? -6.676 10.390 7.368 1.00 92.62 80 LYS A N 1
ATOM 619 C CA . LYS A 1 80 ? -5.807 10.483 8.552 1.00 92.62 80 LYS A CA 1
ATOM 620 C C . LYS A 1 80 ? -6.546 10.298 9.874 1.00 92.62 80 LYS A C 1
ATOM 622 O O . LYS A 1 80 ? -5.996 9.678 10.769 1.00 92.62 80 LYS A O 1
ATOM 627 N N . GLU A 1 81 ? -7.774 10.801 9.992 1.00 93.44 81 GLU A N 1
ATOM 628 C CA . GLU A 1 81 ? -8.564 10.641 11.217 1.00 93.44 81 GLU A CA 1
ATOM 629 C C . GLU A 1 81 ? -8.862 9.159 11.504 1.00 93.44 81 GLU A C 1
ATOM 631 O O . GLU A 1 81 ? -8.560 8.683 12.596 1.00 93.44 81 GLU A O 1
ATOM 636 N N . LEU A 1 82 ? -9.313 8.393 10.508 1.00 92.69 82 LEU A N 1
ATOM 637 C CA . LEU A 1 82 ? -9.572 6.961 10.664 1.00 92.69 82 LEU A CA 1
ATOM 638 C C . LEU A 1 82 ? -8.306 6.172 11.027 1.00 92.69 82 LEU A C 1
ATOM 640 O O . LEU A 1 82 ? -8.358 5.271 11.861 1.00 92.69 82 LEU A O 1
ATOM 644 N N . PHE A 1 83 ? -7.170 6.522 10.418 1.00 91.56 83 PHE A N 1
ATOM 645 C CA . PHE A 1 83 ? -5.876 5.881 10.680 1.00 91.56 83 PHE A CA 1
ATOM 646 C C . PHE A 1 83 ? -5.178 6.404 11.948 1.00 91.56 83 PHE A C 1
ATOM 648 O O . PHE A 1 83 ? -4.134 5.877 12.321 1.00 91.56 83 PHE A O 1
ATOM 655 N N . SER A 1 84 ? -5.744 7.418 12.613 1.00 88.69 84 SER A N 1
ATOM 656 C CA . SER A 1 84 ? -5.274 7.925 13.909 1.00 88.69 84 SER A CA 1
ATOM 657 C C . SER A 1 84 ? -5.966 7.270 15.104 1.00 88.69 84 SER A C 1
ATOM 659 O O . SER A 1 84 ? -5.544 7.475 16.242 1.00 88.69 84 SER A O 1
ATOM 661 N N . LEU A 1 85 ? -7.011 6.465 14.862 1.00 86.12 85 LEU A N 1
ATOM 662 C CA . LEU A 1 85 ? -7.529 5.554 15.879 1.00 86.12 85 LEU A CA 1
ATOM 663 C C . LEU A 1 85 ? -6.374 4.662 16.369 1.00 86.12 85 LEU A C 1
ATOM 665 O O . LEU A 1 85 ? -5.481 4.381 15.571 1.00 86.12 85 LEU A O 1
ATOM 669 N N . PRO A 1 86 ? -6.357 4.231 17.645 1.00 67.75 86 PRO A N 1
ATOM 670 C CA . PRO A 1 86 ? -5.339 3.338 18.192 1.00 67.75 86 PRO A CA 1
ATOM 671 C C . PRO A 1 86 ? -5.376 1.991 17.467 1.00 67.75 86 PRO A C 1
ATOM 673 O O . PRO A 1 86 ? -6.007 1.019 17.881 1.00 67.75 86 PRO A O 1
ATOM 676 N N . ILE A 1 87 ? -4.698 1.987 16.331 1.00 64.31 87 ILE A N 1
ATOM 677 C CA . ILE A 1 87 ? -4.366 0.853 15.511 1.00 64.31 87 ILE A CA 1
ATOM 678 C C . ILE A 1 87 ? -2.962 0.464 15.968 1.00 64.31 87 ILE A C 1
ATOM 680 O O . ILE A 1 87 ? -2.036 1.274 15.930 1.00 64.31 87 ILE A O 1
ATOM 684 N N . VAL A 1 88 ? -2.827 -0.749 16.490 1.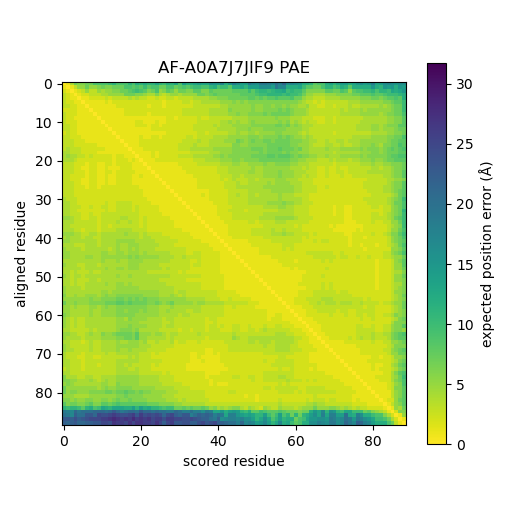00 55.00 88 VAL A N 1
ATOM 685 C CA . VAL A 1 88 ? -1.545 -1.290 16.937 1.00 55.00 88 VAL A CA 1
ATOM 686 C C . VAL A 1 88 ? -0.725 -1.593 15.681 1.00 55.00 88 VAL A C 1
ATOM 688 O O . VAL A 1 88 ? -1.191 -2.334 14.817 1.00 55.00 88 VAL A O 1
ATOM 691 N N . PHE A 1 89 ? 0.443 -0.964 15.550 1.00 47.75 89 PHE A N 1
ATOM 692 C CA . PHE A 1 89 ? 1.408 -1.228 14.478 1.00 47.75 89 PHE A CA 1
ATOM 693 C C . PHE A 1 89 ? 2.298 -2.422 14.822 1.00 47.75 89 PHE A C 1
ATOM 695 O O . PHE A 1 89 ? 2.652 -2.562 16.017 1.00 47.75 89 PHE A O 1
#

Radius of gyration: 16.74 Å; Cα contacts (8 Å, |Δi|>4): 59; chains: 1; bounding box: 32×23×48 Å

Solvent-accessible surface area (backbone atoms only — not comparable to full-atom values): 5464 Å² total; per-residue (Å²): 98,90,96,54,57,71,68,61,32,39,47,53,50,29,65,75,66,67,49,99,60,54,62,67,56,52,51,52,56,49,54,55,48,44,72,68,49,28,44,71,54,72,84,59,92,62,50,64,61,49,55,54,48,40,52,75,72,70,48,90,44,64,82,89,71,94,62,54,68,74,59,44,54,35,42,36,61,82,42,50,71,75,71,64,48,90,52,54,125

InterPro domains:
  IPR023198 Phosphoglycolate phosphatase-like, domain 2 [G3DSA:1.10.150.240] (1-41)
  IPR023214 HAD superfamily [G3DSA:3.40.50.1000] (42-85)
  IPR036412 HAD-like superfamily [SSF56784] (2-80)

Nearest PDB structures (foldseek):
  3l5k-assembly1_A  TM=9.529E-01  e=2.067E-05  Homo sapiens
  7ocu-assembly1_B  TM=7.712E-01  e=4.256E+00  Acinetobacter baumannii ATCC 19606 = CIP 70.34 = JCM 6841

pLDDT: mean 92.82, std 8.87, range [47.75, 98.12]

Sequence (89 aa):
MMGTAEVDSTKLLIDHFNLPLSVEEVISLTHQGYVKYFPEAKLLPGAEKLVRHLHSQGVPIAVATGSSEKKYDLKITHHKELFSLPIVF

Organism: Bugula neritina (NCBI:txid10212)